Protein AF-A0A3M2ZKN9-F1 (afdb_monomer)

Organism: Pseudomonas syringae pv. maculicola (NCBI:txid59511)

Mean predicted aligned error: 6.99 Å

Radius of gyration: 15.4 Å; Cα contacts (8 Å, |Δi|>4): 123; chains: 1; bounding box: 29×45×44 Å

Nearest PDB structures (foldseek):
  5dlc-assembly2_D  TM=9.144E-01  e=4.929E-08  Pseudomonas aeruginosa
  3f4n-assembly2_C  TM=9.141E-01  e=2.959E-07  Yersinia pestis
  1ixq-assembly1_C  TM=1.000E+00  e=9.552E-07  Escherichia coli
  3f4n-assembly5_B  TM=9.521E-01  e=1.096E-06  Yersinia pestis
  3gk0-assembly1_A  TM=9.154E-01  e=1.548E-06  Burkholderia pseudomallei 1710b

InterPro domains:
  IPR004569 Pyridoxal phosphate (active vitamin B6) biosynthesis PdxJ [PF03740] (25-95)
  IPR004569 Pyridoxal phosphate (active vitamin B6) biosynthesis PdxJ [PTHR30456] (24-95)
  IPR013785 Aldolase-type TIM barrel [G3DSA:3.20.20.70] (18-95)
  IPR036130 Pyridoxine 5'-phosphate synthase [SSF63892] (25-94)

Structure (mmCIF, N/CA/C/O backbone):
data_AF-A0A3M2ZKN9-F1
#
_entry.id   AF-A0A3M2ZKN9-F1
#
loop_
_atom_site.group_PDB
_atom_site.id
_atom_site.type_symbol
_atom_site.label_atom_id
_atom_site.label_alt_id
_atom_site.label_comp_id
_atom_site.label_asym_id
_atom_site.label_entity_id
_atom_site.label_seq_id
_atom_site.pdbx_PDB_ins_code
_atom_site.Cartn_x
_atom_site.Cartn_y
_atom_site.Cartn_z
_atom_site.occupancy
_atom_site.B_iso_or_equiv
_atom_site.auth_seq_id
_atom_site.auth_comp_id
_atom_site.auth_asym_id
_atom_site.auth_atom_id
_atom_site.pdbx_PDB_model_num
ATOM 1 N N . TRP A 1 1 ? 4.511 23.378 20.937 1.00 34.84 1 TRP A N 1
ATOM 2 C CA . TRP A 1 1 ? 5.300 22.135 20.910 1.00 34.84 1 TRP A CA 1
ATOM 3 C C . TRP A 1 1 ? 4.403 20.984 20.473 1.00 34.84 1 TRP A C 1
ATOM 5 O O . TRP A 1 1 ? 3.585 20.536 21.263 1.00 34.84 1 TRP A O 1
ATOM 15 N N . ARG A 1 2 ? 4.466 20.554 19.203 1.00 35.94 2 ARG A N 1
ATOM 16 C CA . ARG A 1 2 ? 3.915 19.244 18.818 1.00 35.94 2 ARG A CA 1
ATOM 17 C C . ARG A 1 2 ? 4.989 18.230 19.188 1.00 35.94 2 ARG A C 1
ATOM 19 O O . ARG A 1 2 ? 6.075 18.286 18.623 1.00 35.94 2 ARG A O 1
ATOM 26 N N . ALA A 1 3 ? 4.724 17.393 20.185 1.00 40.69 3 ALA A N 1
ATOM 27 C CA . ALA A 1 3 ? 5.593 16.268 20.496 1.00 40.69 3 ALA A CA 1
ATOM 28 C C . ALA A 1 3 ? 5.764 15.430 19.221 1.00 40.69 3 ALA A C 1
ATOM 30 O O . ALA A 1 3 ? 4.767 15.067 18.590 1.00 40.69 3 ALA A O 1
ATOM 31 N N . ALA A 1 4 ? 7.011 15.176 18.821 1.00 47.34 4 ALA A N 1
ATOM 32 C CA . ALA A 1 4 ? 7.314 14.188 17.800 1.00 47.34 4 ALA A CA 1
ATOM 33 C C . ALA A 1 4 ? 6.743 12.856 18.298 1.00 47.34 4 ALA A C 1
ATOM 35 O O . ALA A 1 4 ? 7.190 12.329 19.315 1.00 47.34 4 ALA A O 1
ATOM 36 N N . ARG A 1 5 ? 5.682 12.363 17.651 1.00 55.25 5 ARG A N 1
ATOM 37 C CA . ARG A 1 5 ? 5.163 11.027 17.930 1.00 55.25 5 ARG A CA 1
ATOM 38 C C . ARG A 1 5 ? 6.242 10.052 17.475 1.00 55.25 5 ARG A C 1
ATOM 40 O O . ARG A 1 5 ? 6.383 9.820 16.283 1.00 55.25 5 ARG A O 1
ATOM 47 N N . THR A 1 6 ? 7.015 9.509 18.406 1.00 56.62 6 THR A N 1
ATOM 48 C CA . THR A 1 6 ? 7.834 8.314 18.179 1.00 56.62 6 THR A CA 1
ATOM 49 C C . THR A 1 6 ? 6.888 7.118 18.047 1.00 56.62 6 THR A C 1
ATOM 51 O O . THR A 1 6 ? 6.702 6.356 18.992 1.00 56.62 6 THR A O 1
ATOM 54 N N . GLY A 1 7 ? 6.172 7.040 16.925 1.00 65.56 7 GLY A N 1
ATOM 55 C CA . GLY A 1 7 ? 5.327 5.902 16.570 1.00 65.56 7 GLY A CA 1
ATOM 56 C C . GLY A 1 7 ? 6.162 4.831 15.876 1.00 65.56 7 GLY A C 1
ATOM 57 O O . GLY A 1 7 ? 7.089 5.151 15.137 1.00 65.56 7 GLY A O 1
ATOM 58 N N . PHE A 1 8 ? 5.850 3.562 16.125 1.00 77.94 8 PHE A N 1
ATOM 59 C CA . PHE A 1 8 ? 6.445 2.449 15.387 1.00 77.94 8 PHE A CA 1
ATOM 60 C C . PHE A 1 8 ? 5.722 2.299 14.044 1.00 77.94 8 PHE A C 1
ATOM 62 O O . PHE A 1 8 ? 4.487 2.267 14.016 1.00 77.94 8 PHE A O 1
ATOM 69 N N . GLN A 1 9 ? 6.478 2.198 12.949 1.00 84.12 9 GLN A N 1
ATOM 70 C CA . GLN A 1 9 ? 5.922 1.834 11.646 1.00 84.12 9 GLN A CA 1
ATOM 71 C C . GLN A 1 9 ? 5.789 0.314 11.544 1.00 84.12 9 GLN A C 1
ATOM 73 O O . GLN A 1 9 ? 6.688 -0.424 11.948 1.00 84.12 9 GLN A O 1
ATOM 78 N N . VAL A 1 10 ? 4.652 -0.148 11.027 1.00 88.50 10 VAL A N 1
ATOM 79 C CA . VAL A 1 10 ? 4.370 -1.566 10.789 1.00 88.50 10 VAL A CA 1
ATOM 80 C C . VAL A 1 10 ? 3.961 -1.741 9.338 1.00 88.50 10 VAL A C 1
ATOM 82 O O . VAL A 1 10 ? 3.006 -1.117 8.880 1.00 88.50 10 VAL A O 1
ATOM 85 N N . GLN A 1 11 ? 4.658 -2.625 8.635 1.00 90.31 11 GLN A N 1
ATOM 86 C CA . GLN A 1 11 ? 4.312 -3.029 7.281 1.00 90.31 11 GLN A CA 1
ATOM 87 C C . GLN A 1 11 ? 3.524 -4.338 7.318 1.00 90.31 11 GLN A C 1
ATOM 89 O O . GLN A 1 11 ? 3.906 -5.285 8.007 1.00 90.31 11 GLN A O 1
ATOM 94 N N . VAL A 1 12 ? 2.417 -4.390 6.583 1.00 87.62 12 VAL A N 1
ATOM 95 C CA . VAL A 1 12 ? 1.648 -5.619 6.366 1.00 87.62 12 VAL A CA 1
ATOM 96 C C . VAL A 1 12 ? 1.937 -6.118 4.955 1.00 87.62 12 VAL A C 1
ATOM 98 O O . VAL A 1 12 ? 1.730 -5.389 3.985 1.00 87.62 12 VAL A O 1
ATOM 101 N N . ALA A 1 13 ? 2.394 -7.363 4.855 1.00 86.56 13 ALA A N 1
ATOM 102 C CA . ALA A 1 13 ? 2.696 -8.054 3.607 1.00 86.56 13 ALA A CA 1
ATOM 103 C C . ALA A 1 13 ? 2.107 -9.474 3.635 1.00 86.56 13 ALA A C 1
ATOM 105 O O . ALA A 1 13 ? 1.616 -9.939 4.670 1.00 86.56 13 ALA A O 1
ATOM 106 N N . THR A 1 14 ? 2.123 -10.159 2.494 1.00 80.75 14 THR A N 1
ATOM 107 C CA . THR A 1 14 ? 1.788 -11.586 2.419 1.00 80.75 14 THR A CA 1
ATOM 108 C C . THR A 1 14 ? 2.792 -12.414 3.219 1.00 80.75 14 THR A C 1
ATOM 110 O O . THR A 1 14 ? 3.980 -12.098 3.240 1.00 80.75 14 THR A O 1
ATOM 113 N N . ASP A 1 15 ? 2.336 -13.492 3.857 1.00 67.69 15 ASP A N 1
ATOM 114 C CA . ASP A 1 15 ? 3.242 -14.420 4.539 1.00 67.69 15 ASP A CA 1
ATOM 115 C C . ASP A 1 15 ? 4.073 -15.172 3.482 1.00 67.69 15 ASP A C 1
ATOM 117 O O . ASP A 1 15 ? 3.507 -15.750 2.553 1.00 67.69 15 ASP A O 1
ATOM 121 N N . GLY A 1 16 ? 5.404 -15.146 3.592 1.00 54.00 16 GLY A N 1
ATOM 122 C CA . GLY A 1 16 ? 6.348 -15.631 2.567 1.00 54.00 16 GLY A CA 1
ATOM 123 C C . GLY A 1 16 ? 6.401 -17.156 2.377 1.00 54.00 16 GLY A C 1
ATOM 124 O O . GLY A 1 16 ? 7.365 -17.674 1.821 1.00 54.00 16 GLY A O 1
ATOM 125 N N . LEU A 1 17 ? 5.400 -17.895 2.860 1.00 46.72 17 LEU A N 1
ATOM 126 C CA . LEU A 1 17 ? 5.296 -19.354 2.784 1.00 46.72 17 LEU A CA 1
ATOM 127 C C . LEU A 1 17 ? 4.262 -19.766 1.726 1.00 46.72 17 LEU A C 1
ATOM 129 O O . LEU A 1 17 ? 3.179 -20.258 2.042 1.00 46.72 17 LEU A O 1
ATOM 133 N N . GLN A 1 18 ? 4.609 -19.604 0.450 1.00 46.69 18 GLN A N 1
ATOM 134 C CA . GLN A 1 18 ? 3.998 -20.362 -0.646 1.00 46.69 18 GLN A CA 1
ATOM 135 C C . GLN A 1 18 ? 5.090 -20.902 -1.574 1.00 46.69 18 GLN A C 1
ATOM 137 O O . GLN A 1 18 ? 6.121 -20.270 -1.774 1.00 46.69 18 GLN A O 1
ATOM 142 N N . ALA A 1 19 ? 4.879 -22.113 -2.091 1.00 44.12 19 ALA A N 1
ATOM 143 C CA . ALA A 1 19 ? 5.850 -22.916 -2.837 1.00 44.12 19 ALA A CA 1
ATOM 144 C C . ALA A 1 19 ? 6.064 -22.441 -4.296 1.00 44.12 19 ALA A C 1
ATOM 146 O O . ALA A 1 19 ? 6.020 -23.255 -5.217 1.00 44.12 19 ALA A O 1
ATOM 147 N N . GLY A 1 20 ? 6.261 -21.135 -4.496 1.00 46.78 20 GLY A N 1
ATOM 148 C CA . GLY A 1 20 ? 6.496 -20.479 -5.788 1.00 46.78 20 GLY A CA 1
ATOM 149 C C . GLY A 1 20 ? 7.799 -19.676 -5.802 1.00 46.78 20 GLY A C 1
ATOM 150 O O . GLY A 1 20 ? 8.452 -19.508 -4.770 1.00 46.78 20 GLY A O 1
ATOM 151 N N . ARG A 1 21 ? 8.214 -19.232 -6.988 1.00 45.91 21 ARG A N 1
ATOM 152 C CA . ARG A 1 21 ? 9.463 -18.495 -7.221 1.00 45.91 21 ARG A CA 1
ATOM 153 C C . ARG A 1 21 ? 9.396 -17.118 -6.514 1.00 45.91 21 ARG A C 1
ATOM 155 O O . ARG A 1 21 ? 8.320 -16.561 -6.331 1.00 45.91 21 ARG A O 1
ATOM 162 N N . VAL A 1 22 ? 10.528 -16.588 -6.035 1.00 48.03 22 VAL A N 1
ATOM 163 C CA . VAL A 1 22 ? 10.583 -15.385 -5.159 1.00 48.03 22 VAL A CA 1
ATOM 164 C C . VAL A 1 22 ? 10.009 -14.115 -5.828 1.00 48.03 22 VAL A C 1
ATOM 166 O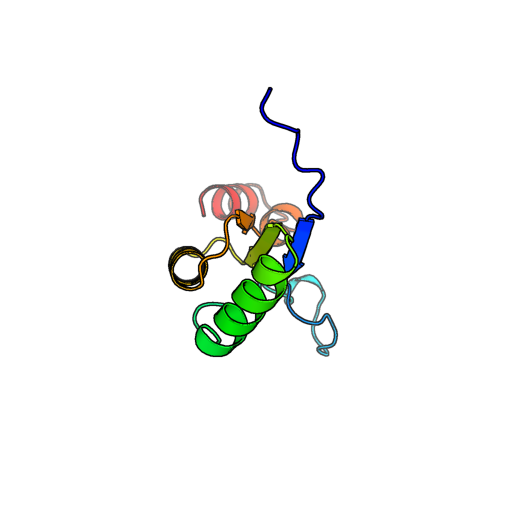 O . VAL A 1 22 ? 9.497 -13.241 -5.139 1.00 48.03 22 VAL A O 1
ATOM 169 N N . ASP A 1 23 ? 10.030 -14.057 -7.158 1.00 49.88 23 ASP A N 1
ATOM 170 C CA . ASP A 1 23 ? 9.435 -13.050 -8.059 1.00 49.88 23 ASP A CA 1
ATOM 171 C C . ASP A 1 23 ? 7.901 -13.177 -8.227 1.00 49.88 23 ASP A C 1
ATOM 173 O O . ASP A 1 23 ? 7.239 -12.215 -8.621 1.00 49.88 23 ASP A O 1
ATOM 177 N N . GLU A 1 24 ? 7.303 -14.333 -7.912 1.00 53.28 24 GLU A N 1
ATOM 178 C CA . GLU A 1 24 ? 5.845 -14.547 -7.938 1.00 53.28 24 GLU A CA 1
ATOM 179 C C . GLU A 1 24 ? 5.151 -14.056 -6.660 1.00 53.28 24 GLU A C 1
ATOM 181 O O . GLU A 1 24 ? 3.921 -13.950 -6.628 1.00 53.28 24 GLU A O 1
ATOM 186 N N . VAL A 1 25 ? 5.915 -13.737 -5.607 1.00 63.22 25 VAL A N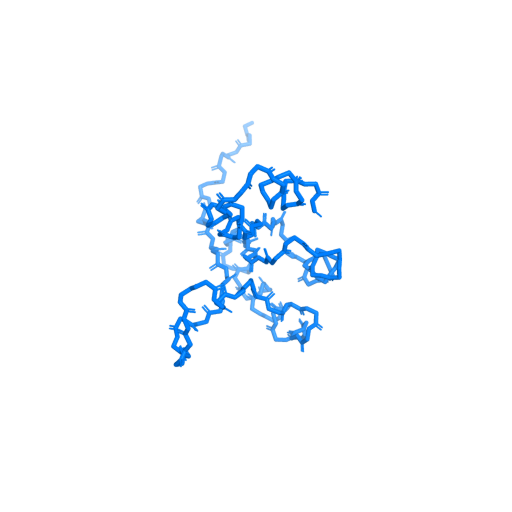 1
ATOM 187 C CA . VAL A 1 25 ? 5.378 -13.169 -4.364 1.00 63.22 25 VAL A CA 1
ATOM 188 C C . VAL A 1 25 ? 5.004 -11.708 -4.625 1.00 63.22 25 VAL A C 1
ATOM 190 O O . VAL A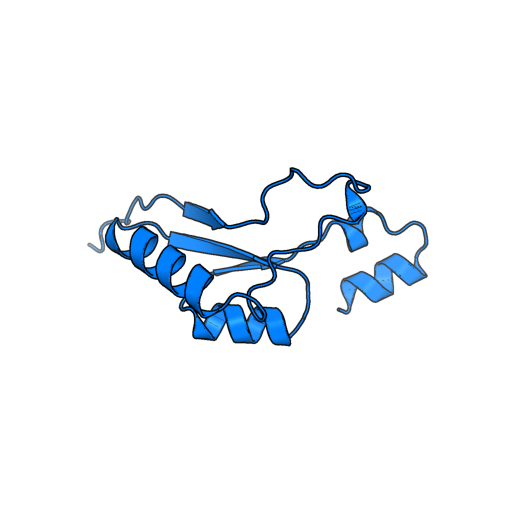 1 25 ? 5.766 -10.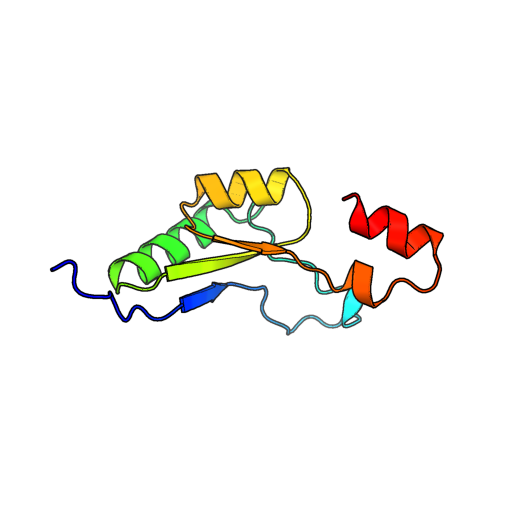781 -4.369 1.00 63.22 25 VAL A O 1
ATOM 193 N N . GLY A 1 26 ? 3.828 -11.510 -5.219 1.00 73.12 26 GLY A N 1
ATOM 194 C CA . GLY A 1 26 ? 3.240 -10.193 -5.438 1.00 73.12 26 GLY A CA 1
ATOM 195 C C . GLY A 1 26 ? 2.910 -9.481 -4.127 1.00 73.12 26 GLY A C 1
ATOM 196 O O . GLY A 1 26 ? 2.952 -10.056 -3.036 1.00 73.12 26 GLY A O 1
ATOM 197 N N . GLY A 1 27 ? 2.551 -8.206 -4.240 1.00 85.25 27 GLY A N 1
ATOM 198 C CA . GLY A 1 27 ? 2.063 -7.439 -3.105 1.00 85.25 27 GLY A CA 1
ATOM 199 C C . GLY A 1 27 ? 0.808 -8.046 -2.461 1.00 85.25 27 GLY A C 1
ATOM 200 O O . GLY A 1 27 ? 0.112 -8.895 -3.018 1.00 85.25 27 GLY A O 1
ATOM 201 N N . LEU A 1 28 ? 0.491 -7.576 -1.257 1.00 91.38 28 LEU A N 1
ATOM 202 C CA . LEU A 1 28 ? -0.711 -7.946 -0.521 1.00 91.38 28 LEU A CA 1
ATOM 203 C C . LEU A 1 28 ? -1.972 -7.703 -1.362 1.00 91.38 28 LEU A C 1
ATOM 205 O O . LEU A 1 28 ? -2.231 -6.581 -1.794 1.00 91.38 28 LEU A O 1
ATOM 209 N N . ASP A 1 29 ? -2.804 -8.736 -1.519 1.00 93.56 29 ASP A N 1
ATOM 210 C CA . ASP A 1 29 ? -4.129 -8.589 -2.126 1.00 93.56 29 ASP A CA 1
ATOM 211 C C . ASP A 1 29 ? -5.114 -7.952 -1.134 1.00 93.56 29 ASP A C 1
ATOM 213 O O . ASP A 1 29 ? -5.845 -8.630 -0.404 1.00 93.56 29 ASP A O 1
ATOM 217 N N . VAL A 1 30 ? -5.108 -6.621 -1.086 1.00 96.44 30 VAL A N 1
ATOM 218 C CA . VAL A 1 30 ? -5.998 -5.818 -0.244 1.00 96.44 30 VAL A CA 1
ATOM 219 C C . VAL A 1 30 ? -7.419 -5.845 -0.792 1.00 96.44 30 VAL A C 1
ATOM 221 O O . VAL A 1 30 ? -8.359 -5.993 -0.014 1.00 96.44 30 VAL A O 1
ATOM 224 N N . ALA A 1 31 ? -7.587 -5.737 -2.112 1.00 96.06 31 ALA A N 1
ATOM 225 C CA . ALA A 1 31 ? -8.899 -5.723 -2.757 1.00 96.06 31 ALA A CA 1
ATOM 226 C C . ALA A 1 31 ? -9.686 -7.026 -2.517 1.00 96.06 31 ALA A C 1
ATOM 228 O O . ALA A 1 31 ? -10.883 -6.973 -2.234 1.00 96.06 31 ALA A O 1
ATOM 229 N N . GLY A 1 32 ? -9.027 -8.188 -2.563 1.00 95.31 32 GLY A N 1
ATOM 230 C CA . GLY A 1 32 ? -9.656 -9.478 -2.264 1.00 95.31 32 GLY A CA 1
ATOM 231 C C . GLY A 1 32 ? -9.863 -9.759 -0.770 1.00 95.31 32 GLY A C 1
ATOM 232 O O . GLY A 1 32 ? -10.653 -10.634 -0.415 1.00 95.31 32 GLY A O 1
ATOM 233 N N . GLN A 1 33 ? -9.195 -9.019 0.125 1.00 95.75 33 GLN A N 1
ATOM 234 C CA . GLN A 1 33 ? -9.207 -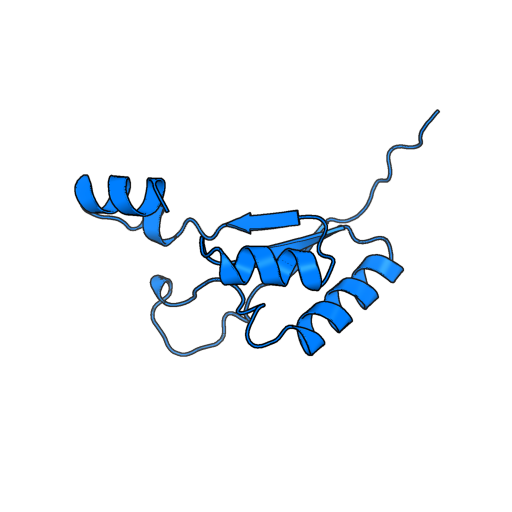9.270 1.575 1.00 95.75 33 GLN A CA 1
ATOM 235 C C . GLN A 1 33 ? -9.591 -8.042 2.421 1.00 95.75 33 GLN A C 1
ATOM 237 O O . GLN A 1 33 ? -9.257 -7.988 3.608 1.00 95.75 33 GLN A O 1
ATOM 242 N N . GLU A 1 34 ? -10.324 -7.074 1.859 1.00 96.75 34 GLU A N 1
ATOM 243 C CA . GLU A 1 34 ? -10.574 -5.761 2.482 1.00 96.75 34 GLU A CA 1
ATOM 244 C C . GLU A 1 34 ? -11.030 -5.841 3.942 1.00 96.75 34 GLU A C 1
ATOM 246 O O . GLU A 1 34 ? -10.481 -5.153 4.800 1.00 96.75 34 GLU A O 1
ATOM 251 N N . ALA A 1 35 ? -12.005 -6.702 4.254 1.00 97.25 35 ALA A N 1
ATOM 252 C CA . ALA A 1 35 ? -12.537 -6.827 5.611 1.00 97.25 35 ALA A CA 1
ATOM 253 C C . ALA A 1 35 ? -11.471 -7.291 6.620 1.00 97.25 35 ALA A C 1
ATOM 255 O O . ALA A 1 35 ? -11.369 -6.748 7.723 1.00 97.25 35 ALA A O 1
ATOM 256 N N . ARG A 1 36 ? -10.646 -8.271 6.231 1.00 96.56 36 ARG A N 1
ATOM 257 C CA . ARG A 1 36 ? -9.559 -8.802 7.062 1.00 96.56 36 ARG A CA 1
ATOM 258 C C . ARG A 1 36 ? -8.465 -7.756 7.257 1.00 96.56 36 ARG A C 1
ATOM 260 O O . ARG A 1 36 ? -8.015 -7.552 8.384 1.00 96.56 36 ARG A O 1
ATOM 267 N N . ILE A 1 37 ? -8.052 -7.092 6.178 1.00 97.38 37 ILE A N 1
ATOM 268 C CA . ILE A 1 37 ? -6.986 -6.086 6.227 1.00 97.38 37 ILE A CA 1
ATOM 269 C C . ILE A 1 37 ? -7.434 -4.862 7.021 1.00 97.38 37 ILE A C 1
ATOM 271 O O . ILE A 1 37 ? -6.694 -4.40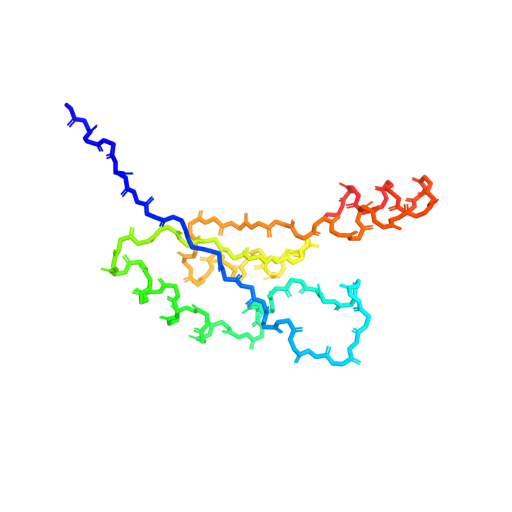2 7.885 1.00 97.38 37 ILE A O 1
ATOM 275 N N . LYS A 1 38 ? -8.672 -4.398 6.837 1.00 97.94 38 LYS A N 1
ATOM 276 C CA . LYS A 1 38 ? -9.251 -3.315 7.637 1.00 97.94 38 LYS A CA 1
ATOM 277 C C . LYS A 1 38 ? -9.217 -3.624 9.132 1.00 97.94 38 LYS A C 1
ATOM 279 O O . LYS A 1 38 ? -8.755 -2.798 9.914 1.00 97.94 38 LYS A O 1
ATOM 284 N N . ALA A 1 39 ? -9.631 -4.826 9.533 1.00 97.81 39 ALA A N 1
ATOM 285 C CA . ALA A 1 39 ? -9.579 -5.229 10.937 1.00 97.81 39 ALA A CA 1
ATOM 286 C C . ALA A 1 39 ? -8.142 -5.214 11.499 1.00 97.81 39 ALA A C 1
ATOM 288 O O . ALA A 1 39 ? -7.927 -4.815 12.647 1.00 97.81 39 ALA A O 1
ATOM 289 N N . ALA A 1 40 ? -7.149 -5.613 10.696 1.00 96.38 40 ALA A N 1
ATOM 290 C CA . ALA A 1 40 ? -5.739 -5.555 11.079 1.00 96.38 40 ALA A CA 1
ATOM 291 C C . ALA A 1 40 ? -5.233 -4.107 11.210 1.00 96.38 40 ALA A C 1
ATOM 293 O O . ALA A 1 40 ? -4.653 -3.762 12.242 1.00 96.38 40 ALA A O 1
ATOM 294 N N . VAL A 1 41 ? -5.511 -3.254 10.216 1.00 96.81 41 VAL A N 1
ATOM 295 C CA . VAL A 1 41 ? -5.166 -1.822 10.221 1.00 96.81 41 VAL A CA 1
ATOM 296 C C . VAL A 1 41 ? -5.755 -1.141 11.456 1.00 96.81 41 VAL A C 1
ATOM 298 O O . VAL A 1 41 ? -5.032 -0.476 12.193 1.00 96.81 41 VAL A O 1
ATOM 301 N N . GLU A 1 42 ? -7.037 -1.364 11.752 1.00 97.12 42 GLU A N 1
ATOM 302 C CA . GLU A 1 42 ? -7.701 -0.789 12.926 1.00 97.12 42 GLU A CA 1
ATOM 303 C C . GLU A 1 42 ? -7.071 -1.253 14.245 1.00 97.12 42 GLU A C 1
ATOM 305 O O . GLU A 1 42 ? -6.911 -0.459 15.174 1.00 97.12 42 GLU A O 1
ATOM 310 N N . ARG A 1 43 ? -6.710 -2.537 14.358 1.00 96.75 43 ARG A N 1
ATOM 311 C CA . ARG A 1 43 ? -6.078 -3.083 15.567 1.00 96.75 43 ARG A CA 1
ATOM 312 C C . ARG A 1 43 ? -4.694 -2.479 15.808 1.00 96.75 43 ARG A C 1
ATOM 314 O O . ARG A 1 43 ? -4.380 -2.151 16.950 1.00 96.75 43 ARG A O 1
ATOM 321 N N . LEU A 1 44 ? -3.893 -2.324 14.756 1.00 94.31 44 LEU A N 1
ATOM 322 C CA . LEU A 1 44 ? -2.556 -1.731 14.830 1.00 94.31 44 LEU A CA 1
ATOM 323 C C . LEU A 1 44 ? -2.623 -0.217 15.081 1.00 94.31 44 LEU A C 1
ATOM 325 O O . LEU A 1 44 ? -1.914 0.306 15.939 1.00 94.31 44 LEU A O 1
ATOM 329 N N . ALA A 1 45 ? -3.545 0.487 14.425 1.00 92.44 45 ALA A N 1
ATOM 330 C CA . ALA A 1 45 ? -3.757 1.914 14.655 1.00 92.44 45 ALA A CA 1
ATOM 331 C C . ALA A 1 45 ? -4.167 2.212 16.111 1.00 92.44 45 ALA A C 1
ATOM 333 O O . ALA A 1 45 ? -3.704 3.189 16.699 1.00 92.44 45 ALA A O 1
ATOM 334 N N . LYS A 1 46 ? -4.982 1.345 16.735 1.00 94.88 46 LYS A N 1
ATOM 335 C CA . LYS A 1 46 ? -5.403 1.480 18.146 1.00 94.88 46 LYS A CA 1
ATOM 336 C C . LYS A 1 46 ? -4.246 1.442 19.146 1.00 94.88 46 LYS A C 1
ATOM 338 O O . LYS A 1 46 ? -4.379 2.022 20.220 1.00 94.88 46 LYS A O 1
ATOM 343 N N . ILE A 1 47 ? -3.133 0.789 18.812 1.00 93.88 47 ILE A N 1
ATOM 344 C CA . ILE A 1 47 ? -1.927 0.756 19.657 1.00 93.88 47 ILE A CA 1
ATOM 345 C C . ILE A 1 47 ? -0.902 1.835 19.271 1.00 93.88 47 ILE A C 1
ATOM 347 O O . ILE A 1 47 ? 0.202 1.854 19.804 1.00 93.88 47 ILE A O 1
ATOM 351 N N . GLY A 1 48 ? -1.271 2.754 18.372 1.00 91.12 48 GLY A N 1
ATOM 352 C CA . GLY A 1 48 ? -0.429 3.873 17.957 1.00 91.12 48 GLY A CA 1
ATOM 353 C C . GLY A 1 48 ? 0.584 3.540 16.861 1.00 91.12 48 GLY A C 1
ATOM 354 O O . GLY A 1 48 ? 1.496 4.338 16.643 1.00 91.12 48 GLY A O 1
ATOM 355 N N . CYS A 1 49 ? 0.443 2.400 16.176 1.00 91.94 49 CYS A N 1
ATOM 356 C CA . CYS A 1 49 ? 1.274 2.074 15.019 1.00 91.94 49 CYS A CA 1
ATOM 357 C C . CYS A 1 49 ? 0.827 2.851 13.778 1.00 91.94 49 CYS A C 1
ATOM 359 O O . CYS A 1 49 ? -0.368 3.008 13.518 1.00 91.94 49 CYS A O 1
ATOM 361 N N . GLU A 1 50 ? 1.799 3.278 12.979 1.00 92.94 50 GLU A N 1
ATOM 362 C CA . GLU A 1 50 ? 1.565 3.774 11.626 1.00 92.94 50 GLU A CA 1
ATOM 363 C C . GLU A 1 50 ? 1.662 2.592 10.655 1.00 92.94 50 GLU A C 1
ATOM 365 O O . GLU A 1 50 ? 2.696 1.931 10.576 1.00 92.94 50 GLU A O 1
ATOM 370 N N . VAL A 1 51 ? 0.558 2.275 9.975 1.00 94.88 51 VAL A N 1
ATOM 371 C CA . VAL A 1 51 ? 0.452 1.073 9.137 1.00 94.88 51 VAL A CA 1
ATOM 372 C C . VAL A 1 51 ? 0.754 1.404 7.677 1.00 94.88 51 VAL A C 1
ATOM 374 O O . VAL A 1 51 ? 0.114 2.278 7.100 1.00 94.88 51 VAL A O 1
ATOM 377 N N . SER A 1 52 ? 1.672 0.664 7.064 1.00 95.94 52 SER A N 1
ATOM 378 C CA . SER A 1 52 ? 1.880 0.649 5.614 1.00 95.94 52 SER A CA 1
ATOM 379 C C . SER A 1 52 ? 1.450 -0.701 5.037 1.00 95.94 52 SER A C 1
ATOM 381 O O . SER A 1 52 ? 1.653 -1.741 5.669 1.00 95.94 52 SER A O 1
ATOM 383 N N . LEU A 1 53 ? 0.838 -0.702 3.853 1.00 95.56 53 LEU A N 1
ATOM 384 C CA . LEU A 1 53 ? 0.490 -1.925 3.119 1.00 95.56 53 LEU A CA 1
ATOM 385 C C . LEU A 1 53 ? 1.445 -2.101 1.939 1.00 95.56 53 LEU A C 1
ATOM 387 O O . LEU A 1 53 ? 1.553 -1.203 1.106 1.00 95.56 53 LEU A O 1
ATOM 391 N N . PHE A 1 54 ? 2.117 -3.249 1.869 1.00 94.56 54 PHE A N 1
ATOM 392 C CA . PHE A 1 54 ? 2.966 -3.607 0.734 1.00 94.56 54 PHE A CA 1
ATOM 393 C C . PHE A 1 54 ? 2.103 -4.159 -0.397 1.00 94.56 54 PHE A C 1
ATOM 395 O O . PHE A 1 54 ? 1.506 -5.218 -0.225 1.00 94.56 54 PHE A O 1
ATOM 402 N N . ILE A 1 55 ? 1.998 -3.456 -1.522 1.00 93.62 55 ILE A N 1
ATOM 403 C CA . ILE A 1 55 ? 1.079 -3.787 -2.621 1.00 93.62 55 ILE A CA 1
ATOM 404 C C . ILE A 1 55 ? 1.773 -3.682 -3.979 1.00 93.62 55 ILE A C 1
ATOM 406 O O . ILE A 1 55 ? 2.766 -2.976 -4.124 1.00 93.62 55 ILE A O 1
ATOM 410 N N . ASP A 1 56 ? 1.225 -4.343 -4.995 1.00 92.06 56 ASP A N 1
ATOM 411 C CA . ASP A 1 56 ? 1.658 -4.108 -6.374 1.00 92.06 56 ASP A CA 1
ATOM 412 C C . ASP A 1 56 ? 1.238 -2.705 -6.853 1.00 92.06 56 ASP A C 1
ATOM 414 O O . ASP A 1 56 ? 0.266 -2.126 -6.353 1.00 92.06 56 ASP A O 1
ATOM 418 N N . ALA A 1 57 ? 1.943 -2.182 -7.864 1.00 92.31 57 ALA A N 1
ATOM 419 C CA . ALA A 1 57 ? 1.531 -1.004 -8.631 1.00 92.31 57 ALA A CA 1
ATOM 420 C C . ALA A 1 57 ? 0.262 -1.329 -9.449 1.00 92.31 57 ALA A C 1
ATOM 422 O O . ALA A 1 57 ? 0.311 -1.732 -10.614 1.00 92.31 57 ALA A O 1
ATOM 423 N N . ASP A 1 58 ? -0.882 -1.275 -8.766 1.00 92.50 58 ASP A N 1
ATOM 424 C CA . ASP A 1 58 ? -2.217 -1.542 -9.292 1.00 92.50 58 ASP A CA 1
ATOM 425 C C . ASP A 1 58 ? -3.236 -0.595 -8.633 1.00 92.50 58 ASP A C 1
ATOM 427 O O . ASP A 1 58 ? -3.368 -0.524 -7.405 1.00 92.50 58 ASP A O 1
ATOM 431 N N . GLU A 1 59 ? -4.000 0.129 -9.454 1.00 95.88 59 GLU A N 1
ATOM 432 C CA . GLU A 1 59 ? -4.974 1.124 -8.989 1.00 95.88 59 GLU A CA 1
ATOM 433 C C . GLU A 1 59 ? -6.055 0.538 -8.067 1.00 95.88 59 GLU A C 1
ATOM 435 O O . GLU A 1 59 ? -6.520 1.210 -7.140 1.00 95.88 59 GLU A O 1
ATOM 440 N N . ARG A 1 60 ? -6.464 -0.719 -8.282 1.00 96.75 60 ARG A N 1
ATOM 441 C CA . ARG A 1 60 ? -7.472 -1.396 -7.454 1.00 96.75 60 ARG A CA 1
ATOM 442 C C . ARG A 1 60 ? -6.919 -1.647 -6.058 1.00 96.75 60 ARG A C 1
ATOM 444 O O . ARG A 1 60 ? -7.646 -1.418 -5.087 1.00 96.75 60 ARG A O 1
ATOM 451 N N . GLN A 1 61 ? -5.651 -2.050 -5.952 1.00 96.88 61 GLN A N 1
ATOM 452 C CA . GLN A 1 61 ? -4.969 -2.255 -4.670 1.00 96.88 61 GLN A CA 1
ATOM 453 C C . GLN A 1 61 ? -4.726 -0.933 -3.931 1.00 96.88 61 GLN A C 1
ATOM 455 O O . GLN A 1 61 ? -4.961 -0.849 -2.722 1.00 96.88 61 GLN A O 1
ATOM 460 N N . ILE A 1 62 ? -4.359 0.135 -4.647 1.00 96.69 62 ILE A N 1
ATOM 461 C CA . ILE A 1 62 ? -4.206 1.484 -4.073 1.00 96.69 62 ILE A CA 1
ATOM 462 C C . ILE A 1 62 ? -5.551 1.992 -3.535 1.00 96.69 62 ILE A C 1
ATOM 464 O O . ILE A 1 62 ? -5.654 2.457 -2.394 1.00 96.69 62 ILE A O 1
ATOM 468 N N . ALA A 1 63 ? -6.619 1.869 -4.327 1.00 98.00 63 ALA A N 1
ATOM 469 C CA . ALA A 1 63 ? -7.951 2.290 -3.915 1.00 98.00 63 ALA A CA 1
ATOM 470 C C . ALA A 1 63 ? -8.467 1.474 -2.717 1.00 98.00 63 ALA A C 1
ATOM 472 O O . ALA A 1 63 ? -9.086 2.042 -1.812 1.00 98.00 63 ALA A O 1
ATOM 473 N N . ALA A 1 64 ? -8.204 0.163 -2.685 1.00 97.94 64 ALA A N 1
ATOM 474 C CA . ALA A 1 64 ? -8.543 -0.700 -1.556 1.00 97.94 64 ALA A CA 1
ATOM 475 C C . ALA A 1 64 ? -7.763 -0.312 -0.292 1.00 97.94 64 ALA A C 1
ATOM 477 O O . ALA A 1 64 ? -8.369 -0.140 0.765 1.00 97.94 64 ALA A O 1
ATOM 478 N N . SER A 1 65 ? -6.459 -0.049 -0.412 1.00 97.88 65 SER A N 1
ATOM 479 C CA . SER A 1 65 ? -5.602 0.434 0.683 1.00 97.88 65 SER A CA 1
ATOM 480 C C . SER A 1 65 ? -6.141 1.714 1.327 1.00 97.88 65 SER A C 1
ATOM 482 O O . SER A 1 65 ? -6.203 1.835 2.554 1.00 97.88 65 SER A O 1
ATOM 484 N N . LYS A 1 66 ? -6.646 2.641 0.505 1.00 97.94 66 LYS A N 1
ATOM 485 C CA . LYS A 1 66 ? -7.332 3.843 0.993 1.00 97.94 66 LYS A CA 1
ATOM 486 C C . LYS A 1 66 ? -8.634 3.514 1.732 1.00 97.94 66 LYS A C 1
ATOM 488 O O . LYS A 1 66 ? -8.892 4.095 2.784 1.00 97.94 66 LYS A O 1
ATOM 493 N N . ARG A 1 67 ? -9.464 2.598 1.211 1.00 98.25 67 ARG A N 1
ATOM 494 C CA . ARG A 1 67 ? -10.742 2.197 1.842 1.00 98.25 67 ARG A CA 1
ATOM 495 C C . ARG A 1 67 ? -10.549 1.530 3.204 1.00 98.25 67 ARG A C 1
ATOM 497 O O . ARG A 1 67 ? -11.360 1.754 4.103 1.00 98.25 67 ARG A O 1
ATOM 504 N N . VAL A 1 68 ? -9.493 0.733 3.366 1.00 98.06 68 VAL A N 1
ATOM 505 C CA . VAL A 1 68 ? -9.185 0.054 4.638 1.00 98.06 68 VAL A CA 1
ATOM 506 C C . VAL A 1 68 ? -8.532 0.979 5.672 1.00 98.06 68 VAL A C 1
ATOM 508 O O . VAL A 1 68 ? -8.407 0.593 6.831 1.00 98.06 68 VAL A O 1
ATOM 511 N N . GLY A 1 69 ? -8.179 2.211 5.286 1.00 96.56 69 GLY A N 1
ATOM 512 C CA . GLY A 1 69 ? -7.711 3.259 6.195 1.00 96.56 69 GLY A CA 1
ATOM 513 C C . GLY A 1 69 ? -6.215 3.222 6.500 1.00 96.56 69 GLY A C 1
ATOM 514 O O . GLY A 1 69 ? -5.798 3.785 7.512 1.00 96.56 69 GLY A O 1
ATOM 515 N N . ALA A 1 70 ? -5.407 2.570 5.660 1.00 96.00 70 ALA A N 1
ATOM 516 C CA . ALA A 1 70 ? -3.959 2.604 5.814 1.00 96.00 70 ALA A CA 1
ATOM 517 C C . ALA A 1 70 ? -3.421 4.021 5.511 1.00 96.00 70 ALA A C 1
ATOM 519 O O . ALA A 1 70 ? -3.776 4.590 4.475 1.00 96.00 70 ALA A O 1
ATOM 520 N N . PRO A 1 71 ? -2.594 4.619 6.390 1.00 93.81 71 PRO A N 1
ATOM 521 C CA . PRO A 1 71 ? -2.019 5.947 6.161 1.00 93.81 71 PRO A CA 1
ATOM 522 C C . PRO A 1 71 ? -0.959 5.973 5.053 1.00 93.81 71 PRO A C 1
ATOM 524 O O . PRO A 1 71 ? -0.720 7.034 4.479 1.00 93.81 71 PRO A O 1
ATOM 527 N N . ALA A 1 72 ? -0.344 4.829 4.748 1.00 95.12 72 ALA A N 1
ATOM 528 C CA . ALA A 1 72 ? 0.680 4.697 3.724 1.00 95.12 72 ALA A CA 1
ATOM 529 C C . ALA A 1 72 ? 0.525 3.387 2.936 1.00 95.12 72 ALA A C 1
ATOM 531 O O . ALA A 1 72 ? -0.088 2.422 3.402 1.00 95.12 72 ALA A O 1
ATOM 532 N N . VAL A 1 73 ? 1.111 3.371 1.741 1.00 95.06 73 VAL A N 1
ATOM 533 C CA . VAL A 1 73 ? 1.339 2.167 0.938 1.00 95.06 73 VAL A CA 1
ATOM 534 C C . VAL A 1 73 ? 2.802 2.128 0.525 1.00 95.06 73 VAL A C 1
ATOM 536 O O . VAL A 1 73 ? 3.427 3.175 0.349 1.00 95.06 73 VAL A O 1
ATOM 539 N N . GLU A 1 74 ? 3.329 0.928 0.346 1.00 93.94 74 GLU A N 1
ATOM 540 C CA . GLU A 1 74 ? 4.649 0.684 -0.219 1.00 93.94 74 GLU A CA 1
ATOM 541 C C . GLU A 1 74 ? 4.480 -0.137 -1.495 1.00 93.94 74 GLU A C 1
ATOM 543 O O . GLU A 1 74 ? 3.809 -1.170 -1.481 1.00 93.94 74 GLU A O 1
ATOM 548 N N . LEU A 1 75 ? 5.035 0.355 -2.603 1.00 92.06 75 LEU A N 1
ATOM 549 C CA . LEU A 1 75 ? 4.888 -0.285 -3.907 1.00 92.06 75 LEU A CA 1
ATOM 550 C C . LEU A 1 75 ? 5.949 -1.368 -4.092 1.00 92.06 75 LEU A C 1
ATOM 552 O O . LEU A 1 75 ? 7.139 -1.132 -3.884 1.00 92.06 75 LEU A O 1
ATOM 556 N N . HIS A 1 76 ? 5.511 -2.542 -4.531 1.00 89.44 76 HIS A N 1
ATOM 557 C CA . HIS A 1 76 ? 6.380 -3.651 -4.872 1.00 89.44 76 HIS A CA 1
ATOM 558 C C . HIS A 1 76 ? 7.150 -3.353 -6.164 1.00 89.44 76 HIS A C 1
ATOM 560 O O . HIS A 1 76 ? 6.627 -3.465 -7.271 1.00 89.44 76 HIS A O 1
ATOM 566 N N . THR A 1 77 ? 8.423 -2.991 -6.014 1.00 86.94 77 THR A N 1
ATOM 567 C CA . THR A 1 77 ? 9.341 -2.683 -7.122 1.00 86.94 77 THR A CA 1
ATOM 568 C C . THR A 1 77 ? 10.180 -3.884 -7.570 1.00 86.94 77 THR A C 1
ATOM 570 O O . THR A 1 77 ? 11.090 -3.716 -8.379 1.00 86.94 77 THR A O 1
ATOM 573 N N . GLY A 1 78 ? 9.877 -5.098 -7.089 1.00 84.62 78 GLY A N 1
ATOM 574 C CA . GLY A 1 78 ? 10.615 -6.319 -7.436 1.00 84.62 78 GLY A CA 1
ATOM 575 C C . GLY A 1 78 ? 10.635 -6.578 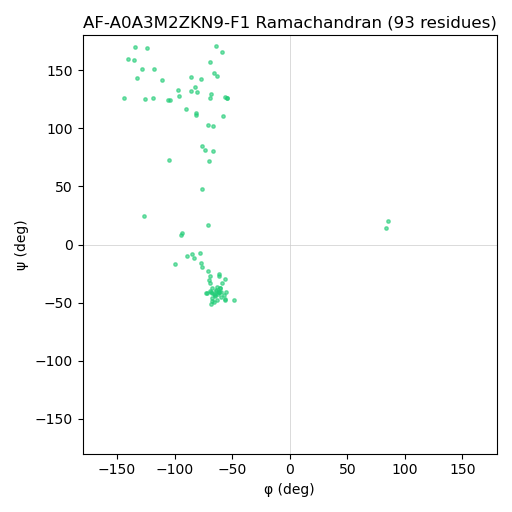-8.942 1.00 84.62 78 GLY A C 1
ATOM 576 O O . GLY A 1 78 ? 11.698 -6.786 -9.511 1.00 84.62 78 GLY A O 1
ATOM 577 N N . ARG A 1 79 ? 9.493 -6.410 -9.624 1.00 83.25 79 ARG A N 1
ATOM 578 C CA . ARG A 1 79 ? 9.413 -6.561 -11.090 1.00 83.25 79 ARG A CA 1
ATOM 579 C C . ARG A 1 79 ? 10.290 -5.573 -11.849 1.00 83.25 79 ARG A C 1
ATOM 581 O O . ARG A 1 79 ? 10.944 -5.952 -12.811 1.00 83.25 79 ARG A O 1
ATOM 588 N N . TYR A 1 80 ? 10.336 -4.324 -11.393 1.00 85.50 80 TYR A N 1
ATOM 589 C CA . TYR A 1 80 ? 11.239 -3.326 -11.956 1.00 85.50 80 TYR A CA 1
ATOM 590 C C . TYR A 1 80 ? 12.712 -3.710 -11.731 1.00 85.50 80 TYR A C 1
ATOM 592 O O . TYR A 1 80 ? 13.531 -3.539 -12.628 1.00 85.50 80 TYR A O 1
ATOM 600 N N . ALA A 1 81 ? 13.055 -4.238 -10.550 1.00 86.56 81 ALA A N 1
ATOM 601 C CA . ALA A 1 81 ? 14.419 -4.657 -10.224 1.00 86.56 81 ALA A CA 1
ATOM 602 C C . ALA A 1 81 ? 14.876 -5.896 -11.017 1.00 86.56 81 ALA A C 1
ATOM 604 O O . ALA A 1 81 ? 16.054 -5.990 -11.361 1.00 86.56 81 ALA A O 1
ATOM 605 N N . ASP A 1 82 ? 13.951 -6.809 -11.321 1.00 85.75 82 ASP A N 1
ATOM 606 C CA . ASP A 1 82 ? 14.218 -8.061 -12.036 1.00 85.75 82 ASP A CA 1
ATOM 607 C C . ASP A 1 82 ? 14.112 -7.937 -13.568 1.00 85.75 82 ASP A C 1
ATOM 609 O O . ASP A 1 82 ? 14.498 -8.864 -14.288 1.00 85.75 82 ASP A O 1
ATOM 613 N N . ALA A 1 83 ? 13.612 -6.808 -14.082 1.00 88.88 83 ALA A N 1
ATOM 614 C CA . ALA A 1 83 ? 13.496 -6.542 -15.513 1.00 88.88 83 ALA A CA 1
ATOM 615 C C . ALA A 1 83 ? 14.861 -6.667 -16.218 1.00 88.88 83 ALA A C 1
ATOM 617 O O . ALA A 1 83 ? 15.851 -6.044 -15.827 1.00 88.88 83 ALA A O 1
ATOM 618 N N . GLN A 1 84 ? 14.922 -7.476 -17.279 1.00 93.19 84 GLN A N 1
ATOM 619 C CA . GLN A 1 84 ? 16.182 -7.833 -17.944 1.00 93.19 84 GLN A CA 1
ATOM 620 C C . GLN A 1 84 ? 16.440 -7.015 -19.206 1.00 93.19 84 GLN A C 1
ATOM 622 O O . GLN A 1 84 ? 17.571 -6.965 -19.699 1.00 93.19 84 GLN A O 1
ATOM 627 N N . THR A 1 85 ? 15.409 -6.360 -19.735 1.00 95.31 85 THR A N 1
ATOM 628 C CA . THR A 1 85 ? 15.507 -5.530 -20.934 1.00 95.31 85 THR A CA 1
ATOM 629 C C . THR A 1 85 ? 15.164 -4.066 -20.647 1.00 95.31 85 THR A C 1
ATOM 631 O O . THR A 1 85 ? 14.337 -3.774 -19.783 1.00 95.31 85 THR A O 1
ATOM 634 N N . PRO A 1 86 ? 15.735 -3.108 -21.405 1.00 94.38 86 PRO A N 1
ATOM 635 C CA . PRO A 1 86 ? 15.359 -1.698 -21.287 1.00 94.38 86 PRO A CA 1
ATOM 636 C C . PRO A 1 86 ? 13.861 -1.440 -21.503 1.00 94.38 86 PRO A C 1
ATOM 638 O O . PRO A 1 86 ? 13.317 -0.497 -20.937 1.00 94.38 86 PRO A O 1
ATOM 641 N N . THR A 1 87 ? 13.203 -2.268 -22.321 1.00 95.44 87 THR A N 1
ATOM 642 C CA . THR A 1 87 ? 11.758 -2.198 -22.556 1.00 95.44 87 THR A CA 1
ATOM 643 C C . THR A 1 87 ? 10.978 -2.601 -21.309 1.00 95.44 87 THR A C 1
ATOM 645 O O . THR A 1 87 ? 10.159 -1.813 -20.854 1.00 95.44 87 THR A O 1
ATOM 648 N N . GLU A 1 88 ? 11.287 -3.751 -20.705 1.00 89.94 88 GLU A N 1
ATOM 649 C CA . GLU A 1 88 ? 10.643 -4.209 -19.461 1.00 89.94 88 GLU A CA 1
ATOM 650 C C . GLU A 1 88 ? 10.850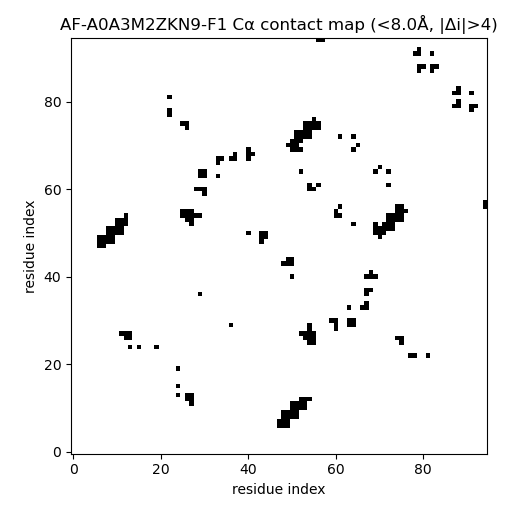 -3.209 -18.311 1.00 89.94 88 GLU A C 1
ATOM 652 O O . GLU A 1 88 ? 9.916 -2.902 -17.575 1.00 89.94 88 GLU A O 1
ATOM 657 N N . VAL A 1 89 ? 12.054 -2.632 -18.191 1.00 92.25 89 VAL A N 1
ATOM 658 C CA . VAL A 1 89 ? 12.350 -1.582 -17.199 1.00 92.25 89 VAL A CA 1
ATOM 659 C C . VAL A 1 89 ? 11.453 -0.359 -17.412 1.00 92.25 89 VAL A C 1
ATOM 661 O O . VAL A 1 89 ? 10.918 0.192 -16.450 1.00 92.25 89 VAL A O 1
ATOM 664 N N . ALA A 1 90 ? 11.291 0.089 -18.661 1.00 92.56 90 ALA A N 1
ATOM 665 C CA . ALA A 1 90 ? 10.462 1.247 -18.982 1.00 92.56 90 ALA A CA 1
ATOM 666 C C . ALA A 1 90 ? 8.970 0.981 -18.732 1.00 92.56 90 ALA A C 1
ATOM 668 O O . ALA A 1 90 ? 8.272 1.876 -18.259 1.00 92.56 90 ALA A O 1
ATOM 669 N N . GLU A 1 91 ? 8.497 -0.231 -19.022 1.00 90.88 91 GLU A N 1
ATOM 670 C CA . GLU A 1 91 ? 7.116 -0.651 -18.775 1.00 90.88 91 GLU A CA 1
ATOM 671 C C . GLU A 1 91 ? 6.800 -0.696 -17.275 1.00 90.88 91 GLU A C 1
ATOM 673 O O . GLU A 1 91 ? 5.829 -0.075 -16.846 1.00 90.88 91 GLU A O 1
ATOM 678 N N . GLU A 1 92 ? 7.635 -1.345 -16.456 1.00 89.38 92 GLU A N 1
ATOM 679 C CA . GLU A 1 92 ? 7.407 -1.415 -15.004 1.00 89.38 92 GLU A CA 1
ATOM 680 C C . GLU A 1 92 ? 7.593 -0.054 -14.308 1.00 89.38 92 GLU A C 1
ATOM 682 O O . GLU A 1 92 ? 6.958 0.200 -13.289 1.00 89.38 92 GLU A O 1
ATOM 687 N N . LEU A 1 93 ? 8.409 0.856 -14.857 1.00 90.81 93 LEU A N 1
ATOM 688 C CA . LEU A 1 93 ? 8.547 2.223 -14.336 1.00 90.81 93 LEU A CA 1
ATOM 689 C C . LEU A 1 93 ? 7.302 3.095 -14.580 1.00 90.81 93 LEU A C 1
ATOM 691 O O . LEU A 1 93 ? 7.052 4.030 -13.820 1.00 90.81 93 LEU A O 1
ATOM 695 N N . GLN A 1 94 ? 6.560 2.843 -15.661 1.00 91.50 94 GLN A N 1
ATOM 696 C CA . GLN A 1 94 ? 5.374 3.625 -16.041 1.00 91.50 94 GLN A CA 1
ATOM 697 C C . GLN A 1 94 ? 4.082 3.170 -15.357 1.00 91.50 94 GLN A C 1
ATOM 699 O O . GLN A 1 94 ? 3.046 3.816 -15.528 1.00 91.50 94 GLN A O 1
ATOM 704 N N . ARG A 1 95 ? 4.142 2.049 -14.648 1.00 86.38 95 ARG A N 1
ATOM 705 C CA . ARG A 1 95 ? 2.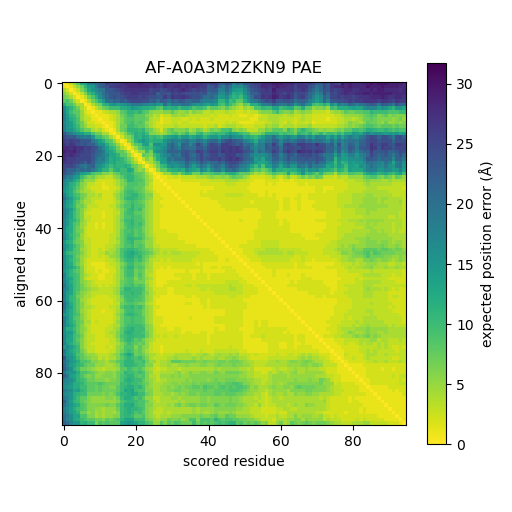997 1.343 -14.095 1.00 86.38 95 ARG A CA 1
ATOM 706 C C . ARG A 1 95 ? 2.504 1.960 -12.786 1.00 86.38 95 ARG A C 1
ATOM 708 O O . ARG A 1 95 ? 1.268 1.963 -12.595 1.00 86.38 95 ARG A O 1
#

pLDDT: mean 84.51, std 17.66, range [34.84, 98.25]

Sequence (95 aa):
WRAARTGFQVQVATDGLQAGRVDEVGGLDVAGQEARIKAAVERLAKIGCEVSLFIDADERQIAASKRVGAPAVELHTGRYADAQTPTEVAEELQR

Solvent-accessible surface area (backbone atoms only — not comparable to full-atom values): 5629 Å² total; per-residue (Å²): 135,83,77,82,77,88,53,54,77,43,77,48,64,62,78,90,84,64,103,64,61,84,87,70,67,62,39,34,67,36,62,88,34,43,71,64,51,23,54,50,44,52,56,42,44,74,75,53,35,47,42,29,40,33,21,47,70,40,71,63,38,52,53,31,40,55,74,39,64,42,85,41,72,42,70,55,55,60,66,43,72,67,40,87,44,77,65,51,33,53,53,53,71,74,86

Foldseek 3Di:
DPPPPPAAEDEDFDDPDDPDDPLPRFFDPLLVCLVVLLVVQVVCVVVRYQYEGEHEPDPSSVVSCVVSPHPYYDYDCSQLVPDPDPVSVVVSVVD

Secondary structure (DSSP, 8-state):
------PPEEEE---S-SSS-GGG-PPP-TGGGHHHHHHHHHHHHHTTPEEEEEE-S-HHHHHHHHHHT-SEEEE--HHHHH--SHHHHHHHHT-